Protein AF-A0A133KP54-F1 (afdb_monomer_lite)

Structure (mmCIF, N/CA/C/O backbone):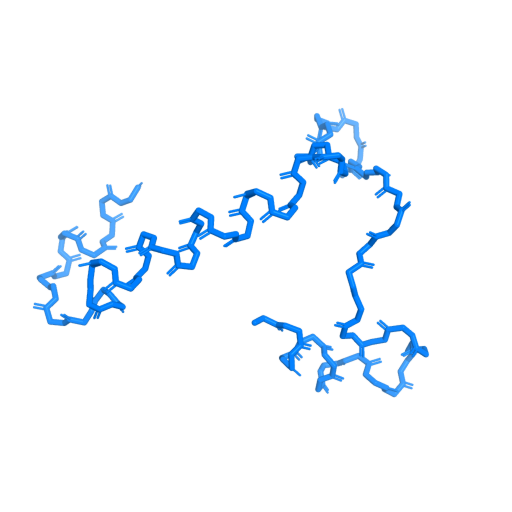
data_AF-A0A133KP54-F1
#
_entry.id   AF-A0A133KP54-F1
#
loop_
_atom_site.group_PDB
_atom_site.id
_atom_site.type_symbol
_atom_site.label_atom_id
_atom_site.label_alt_id
_atom_site.label_comp_id
_atom_site.label_asym_id
_atom_site.label_entity_id
_atom_site.label_seq_id
_atom_site.pdbx_PDB_ins_code
_atom_site.Cartn_x
_atom_site.Cartn_y
_atom_site.Cartn_z
_atom_site.occupancy
_atom_site.B_iso_or_equiv
_atom_site.auth_seq_id
_atom_site.auth_comp_id
_atom_site.auth_asym_id
_atom_site.auth_atom_id
_atom_site.pdbx_PDB_model_num
ATOM 1 N N . MET A 1 1 ? -4.997 -5.428 1.208 1.00 86.12 1 MET A N 1
ATOM 2 C CA . MET A 1 1 ? -4.801 -4.545 0.027 1.00 86.12 1 MET A CA 1
ATOM 3 C C . MET A 1 1 ? -4.690 -5.275 -1.320 1.00 86.12 1 MET A C 1
ATOM 5 O O . MET A 1 1 ? -5.401 -4.904 -2.246 1.00 86.12 1 MET A O 1
ATOM 9 N N . GLN A 1 2 ? -3.865 -6.321 -1.446 1.00 96.06 2 GLN A N 1
ATOM 10 C CA . GLN A 1 2 ? -3.597 -7.035 -2.715 1.00 96.06 2 GLN A CA 1
ATOM 11 C C . GLN A 1 2 ? -4.858 -7.499 -3.469 1.00 96.06 2 GLN A C 1
ATOM 13 O O . GLN A 1 2 ? -4.951 -7.345 -4.683 1.00 96.06 2 GLN A O 1
ATOM 18 N N . TRP A 1 3 ? -5.868 -8.009 -2.752 1.00 97.81 3 TRP A N 1
ATOM 19 C CA . TRP A 1 3 ? -7.112 -8.472 -3.376 1.00 97.81 3 TRP A CA 1
ATOM 20 C C . TRP A 1 3 ? -7.861 -7.358 -4.119 1.00 97.81 3 TRP A C 1
ATOM 22 O O . TRP A 1 3 ? -8.305 -7.580 -5.241 1.00 97.81 3 TRP A O 1
ATOM 32 N N . ILE A 1 4 ? -7.951 -6.156 -3.535 1.00 98.12 4 ILE A N 1
ATOM 33 C CA . ILE A 1 4 ? -8.606 -5.003 -4.173 1.00 98.12 4 ILE A CA 1
ATOM 34 C C . ILE A 1 4 ? -7.846 -4.625 -5.446 1.00 98.12 4 ILE A C 1
ATOM 36 O O . ILE A 1 4 ? -8.454 -4.508 -6.505 1.00 98.12 4 ILE A O 1
ATOM 40 N N . HIS A 1 5 ? -6.515 -4.522 -5.369 1.00 98.25 5 HIS A N 1
ATOM 41 C CA . HIS A 1 5 ? -5.680 -4.227 -6.535 1.00 98.25 5 HIS A CA 1
ATOM 42 C C . HIS A 1 5 ? -5.872 -5.269 -7.648 1.00 98.25 5 HIS A C 1
ATOM 44 O O . HIS A 1 5 ? -6.049 -4.915 -8.812 1.00 98.25 5 HIS A O 1
ATOM 50 N N . ARG A 1 6 ? -5.922 -6.559 -7.297 1.00 98.44 6 ARG A N 1
ATOM 51 C CA . ARG A 1 6 ? -6.224 -7.626 -8.255 1.00 98.44 6 ARG A CA 1
ATOM 52 C C . ARG A 1 6 ? -7.589 -7.442 -8.914 1.00 98.44 6 ARG A C 1
ATOM 54 O O . ARG A 1 6 ? -7.676 -7.557 -10.127 1.00 98.44 6 ARG A O 1
ATOM 61 N N . GLN A 1 7 ? -8.649 -7.152 -8.158 1.00 98.44 7 GLN A N 1
ATOM 62 C CA . GLN A 1 7 ? -9.981 -6.966 -8.754 1.00 98.44 7 GLN A CA 1
ATOM 63 C C . GLN A 1 7 ? -10.026 -5.788 -9.732 1.00 98.44 7 GLN A C 1
ATOM 65 O O . GLN A 1 7 ? -10.696 -5.886 -10.754 1.00 98.44 7 GLN A O 1
ATOM 70 N N . LEU A 1 8 ? -9.309 -4.705 -9.432 1.00 98.50 8 LEU A N 1
ATOM 71 C CA . LEU A 1 8 ? -9.297 -3.506 -10.269 1.00 98.50 8 LEU A CA 1
ATOM 72 C C . LEU A 1 8 ? -8.500 -3.685 -11.566 1.00 98.50 8 LEU A C 1
ATOM 74 O O . LEU A 1 8 ? -8.864 -3.097 -12.579 1.00 98.50 8 LEU A O 1
ATOM 78 N N . PHE A 1 9 ? -7.422 -4.475 -11.538 1.00 98.44 9 PHE A N 1
ATOM 79 C CA . PHE A 1 9 ? -6.425 -4.470 -12.615 1.00 98.44 9 PHE A CA 1
ATOM 80 C C . PHE A 1 9 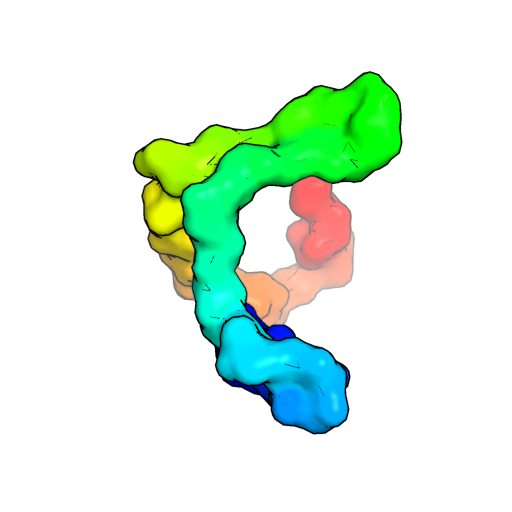? -6.170 -5.824 -13.284 1.00 98.44 9 PHE A C 1
ATOM 82 O O . PHE A 1 9 ? -5.377 -5.881 -14.223 1.00 98.44 9 PHE A O 1
ATOM 89 N N . ARG A 1 10 ? -6.836 -6.905 -12.852 1.00 98.25 10 ARG A N 1
ATOM 90 C CA . ARG A 1 10 ? -6.626 -8.266 -13.394 1.00 98.25 10 ARG A CA 1
ATOM 91 C C . ARG A 1 10 ? -6.821 -8.394 -14.903 1.00 98.25 10 ARG A C 1
ATOM 93 O O . ARG A 1 10 ? -6.246 -9.295 -15.493 1.00 98.25 10 ARG A O 1
ATOM 100 N N . ASP A 1 11 ? -7.627 -7.524 -15.503 1.00 98.50 11 ASP A N 1
ATOM 101 C CA . ASP A 1 11 ? -7.935 -7.581 -16.935 1.00 98.50 11 ASP A CA 1
ATOM 102 C C . ASP A 1 11 ? -6.917 -6.785 -17.780 1.00 98.50 11 ASP A C 1
ATOM 104 O O . ASP A 1 11 ? -6.996 -6.789 -19.005 1.00 98.50 11 ASP A O 1
ATOM 108 N N . VAL A 1 12 ? -5.970 -6.090 -17.134 1.00 98.50 12 VAL A N 1
ATOM 109 C CA . VAL A 1 12 ? -4.978 -5.214 -17.786 1.00 98.50 12 VAL A CA 1
ATOM 110 C C . VAL A 1 12 ? -3.546 -5.679 -17.528 1.00 98.50 12 VAL A C 1
ATOM 112 O O . VAL A 1 12 ? -2.706 -5.584 -18.420 1.00 98.50 12 VAL A O 1
ATOM 115 N N . TYR A 1 13 ? -3.253 -6.169 -16.321 1.00 98.25 13 TYR A N 1
ATOM 116 C CA . TYR A 1 13 ? -1.894 -6.510 -15.910 1.00 98.25 13 TYR A CA 1
ATOM 117 C C . TYR A 1 13 ? -1.818 -7.911 -15.306 1.00 98.25 13 TYR A C 1
ATOM 119 O O . TYR A 1 13 ? -2.536 -8.225 -14.357 1.00 98.25 13 TYR A O 1
ATOM 127 N N . ASP A 1 14 ? -0.855 -8.706 -15.774 1.00 98.31 14 ASP A N 1
ATOM 128 C CA . ASP A 1 14 ? -0.581 -10.047 -15.236 1.00 98.31 14 ASP A CA 1
ATOM 129 C C . ASP A 1 14 ? -0.166 -10.012 -13.756 1.00 98.31 14 ASP A C 1
ATOM 131 O O . ASP A 1 14 ? -0.451 -10.933 -12.996 1.00 98.31 14 ASP A O 1
ATOM 135 N N . TRP A 1 15 ? 0.472 -8.921 -13.325 1.00 97.88 15 TRP A N 1
ATOM 136 C CA . TRP A 1 15 ? 0.926 -8.701 -11.949 1.00 97.88 15 TRP A CA 1
ATOM 137 C C . TRP A 1 15 ? -0.145 -8.054 -11.054 1.00 97.88 15 TRP A C 1
ATOM 139 O O . TRP A 1 15 ? 0.152 -7.565 -9.963 1.00 97.88 15 TRP A O 1
ATOM 149 N N . ALA A 1 16 ? -1.410 -8.013 -11.479 1.00 98.44 16 ALA A N 1
ATOM 150 C CA . ALA A 1 16 ? -2.473 -7.421 -10.679 1.00 98.44 16 ALA A CA 1
ATOM 151 C C . ALA A 1 16 ? -2.636 -8.131 -9.320 1.00 98.44 16 ALA A C 1
ATOM 153 O O . ALA A 1 16 ? -3.159 -9.239 -9.220 1.00 98.44 16 ALA A O 1
ATOM 154 N N . GLY A 1 17 ? -2.261 -7.427 -8.252 1.00 97.44 17 GLY A N 1
ATOM 155 C CA . GLY A 1 17 ? -2.321 -7.914 -6.872 1.00 97.44 17 GLY A CA 1
ATOM 156 C C . GLY A 1 17 ? -0.945 -8.190 -6.277 1.00 97.44 17 GLY A C 1
ATOM 157 O O . GLY A 1 17 ? -0.854 -8.375 -5.067 1.00 97.44 17 GLY A O 1
ATOM 158 N N . GLU A 1 18 ? 0.104 -8.155 -7.095 1.00 97.12 18 GLU A N 1
ATOM 159 C CA . GLU A 1 18 ? 1.486 -8.299 -6.657 1.00 97.12 18 GLU A CA 1
ATOM 160 C C . GLU A 1 18 ? 2.038 -6.984 -6.093 1.00 97.12 18 GLU A C 1
ATOM 162 O O . GLU A 1 18 ? 1.600 -5.884 -6.448 1.00 97.12 18 GLU A O 1
ATOM 167 N N . ILE A 1 19 ? 3.011 -7.103 -5.191 1.00 94.69 19 ILE A N 1
ATOM 168 C CA . ILE A 1 19 ? 3.759 -5.960 -4.665 1.00 94.69 19 ILE A CA 1
ATOM 169 C C . ILE A 1 19 ? 4.843 -5.560 -5.673 1.00 94.69 19 ILE A C 1
ATOM 171 O O . ILE A 1 19 ? 5.416 -6.402 -6.361 1.00 94.69 19 ILE A O 1
ATOM 175 N N . ARG A 1 20 ? 5.127 -4.256 -5.765 1.00 95.25 20 ARG A N 1
ATOM 176 C CA . ARG A 1 20 ? 6.202 -3.725 -6.615 1.00 95.25 20 ARG A CA 1
ATOM 177 C C . ARG A 1 20 ? 7.555 -4.351 -6.259 1.00 95.25 20 ARG A C 1
ATOM 179 O O . ARG A 1 20 ? 7.822 -4.634 -5.098 1.00 95.25 20 ARG A O 1
ATOM 186 N N . VAL A 1 21 ? 8.430 -4.460 -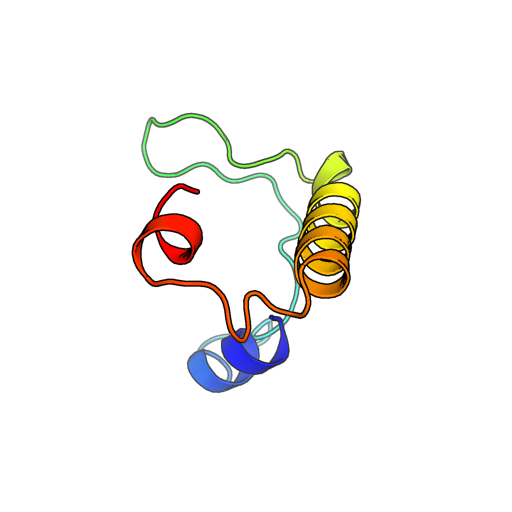7.252 1.00 96.31 21 VAL A N 1
ATOM 187 C CA . VAL A 1 21 ? 9.793 -5.011 -7.102 1.00 96.31 21 VAL A CA 1
ATOM 188 C C . VAL A 1 21 ? 10.891 -3.989 -7.397 1.00 96.31 21 VAL A C 1
ATOM 190 O O . VAL A 1 21 ? 12.062 -4.336 -7.486 1.00 96.31 21 VAL A O 1
ATOM 193 N N . ILE A 1 22 ? 10.504 -2.726 -7.572 1.00 96.56 22 ILE A N 1
ATOM 194 C CA . ILE A 1 22 ? 11.404 -1.600 -7.817 1.00 96.56 22 ILE A CA 1
ATOM 195 C C . ILE A 1 22 ? 10.988 -0.408 -6.963 1.00 96.56 22 ILE A C 1
ATOM 197 O O . ILE A 1 22 ? 9.816 -0.280 -6.580 1.00 96.56 22 ILE A O 1
ATOM 201 N N . ASP A 1 23 ? 11.937 0.484 -6.704 1.00 97.44 23 ASP A N 1
ATOM 202 C CA . ASP A 1 23 ? 11.640 1.814 -6.186 1.00 97.44 23 ASP A CA 1
ATOM 203 C C . ASP A 1 23 ? 10.906 2.669 -7.206 1.00 97.44 23 ASP A C 1
ATOM 205 O O . ASP A 1 23 ? 11.034 2.499 -8.419 1.00 97.44 23 ASP A O 1
ATOM 209 N N . MET A 1 24 ? 10.073 3.567 -6.688 1.00 96.69 24 MET A N 1
ATOM 210 C CA . MET A 1 24 ? 9.201 4.408 -7.491 1.00 96.69 24 MET A CA 1
ATOM 211 C C . MET A 1 24 ? 9.077 5.793 -6.861 1.00 96.69 24 MET A C 1
ATOM 213 O O . MET A 1 24 ? 9.059 5.932 -5.640 1.00 96.69 24 MET A O 1
ATOM 217 N N . ALA A 1 25 ? 8.915 6.797 -7.714 1.00 97.12 25 ALA A N 1
ATOM 218 C CA . ALA A 1 25 ? 8.548 8.163 -7.365 1.00 97.12 25 ALA A CA 1
ATOM 219 C C . ALA A 1 25 ? 7.419 8.622 -8.298 1.00 97.12 25 ALA A C 1
ATOM 221 O O . ALA A 1 25 ? 7.155 7.990 -9.328 1.00 97.12 25 ALA A O 1
ATOM 222 N N . LYS A 1 26 ? 6.733 9.713 -7.954 1.00 95.31 26 LYS A N 1
ATOM 223 C CA . LYS A 1 26 ? 5.688 10.297 -8.806 1.00 95.31 26 LYS A CA 1
ATOM 224 C C . LYS A 1 26 ? 6.156 11.636 -9.372 1.00 95.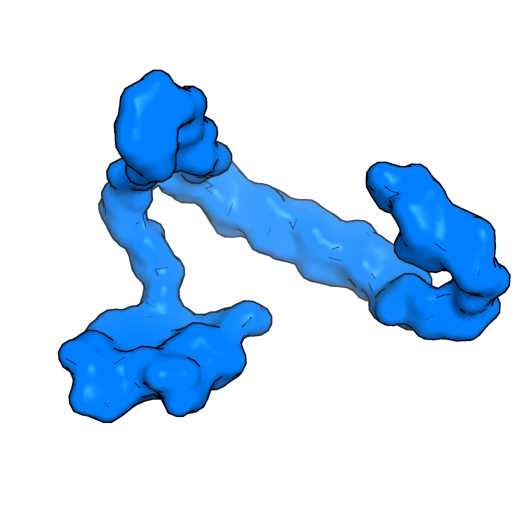31 26 LYS A C 1
ATOM 226 O O . LYS A 1 26 ? 6.219 12.620 -8.642 1.00 95.31 26 LYS A O 1
ATOM 231 N N . GLY A 1 27 ? 6.403 11.679 -10.684 1.00 95.88 27 GLY A N 1
ATOM 232 C CA . GLY A 1 27 ? 6.960 12.865 -11.344 1.00 95.88 27 GLY A CA 1
ATOM 233 C C . GLY A 1 27 ? 8.333 13.210 -10.767 1.00 95.88 27 GLY A C 1
ATOM 234 O O . GLY A 1 27 ? 9.120 12.306 -10.505 1.00 95.88 27 GLY A O 1
ATOM 235 N N . ASP A 1 28 ? 8.566 14.494 -10.507 1.00 95.56 28 ASP A N 1
ATOM 236 C CA . ASP A 1 28 ? 9.803 15.000 -9.891 1.00 95.56 28 ASP A CA 1
ATOM 237 C C . ASP A 1 28 ? 9.750 15.012 -8.347 1.00 95.56 28 ASP A C 1
ATOM 239 O O . ASP A 1 28 ? 10.545 15.688 -7.697 1.00 95.56 28 ASP A O 1
ATOM 243 N N . GLY A 1 29 ? 8.766 14.334 -7.746 1.00 95.31 29 GLY A N 1
ATOM 244 C CA . GLY A 1 29 ? 8.612 14.252 -6.293 1.00 95.31 29 GLY A CA 1
ATOM 245 C C . GLY A 1 29 ? 9.572 13.263 -5.631 1.00 95.31 29 GLY A C 1
ATOM 246 O O . GLY A 1 29 ? 10.226 12.459 -6.295 1.00 95.31 29 GLY A O 1
ATOM 247 N N . GLU A 1 30 ? 9.596 13.289 -4.298 1.00 96.56 30 GLU A N 1
ATOM 248 C CA . GLU A 1 30 ? 10.367 12.337 -3.496 1.00 96.56 30 GLU A CA 1
ATOM 249 C C . GLU A 1 30 ? 9.955 10.879 -3.775 1.00 96.56 30 GLU A C 1
ATOM 251 O O . GLU A 1 30 ? 8.782 10.606 -4.085 1.00 96.56 30 GLU A O 1
ATOM 256 N N . PRO A 1 31 ? 10.892 9.922 -3.641 1.00 95.62 31 PRO A N 1
ATOM 257 C CA . PRO A 1 31 ? 10.569 8.507 -3.702 1.00 95.62 31 PRO A CA 1
ATOM 258 C C . PRO A 1 31 ? 9.485 8.134 -2.692 1.00 95.62 31 PRO A C 1
ATOM 260 O O . PRO A 1 31 ? 9.431 8.643 -1.569 1.00 95.62 31 PRO A O 1
ATOM 263 N N . PHE A 1 32 ? 8.643 7.174 -3.070 1.00 96.06 32 PHE A N 1
ATOM 264 C CA . PHE A 1 32 ? 7.862 6.445 -2.080 1.00 96.06 32 PHE A CA 1
ATOM 265 C C . PHE A 1 32 ? 8.805 5.683 -1.139 1.00 96.06 32 PHE A C 1
ATOM 267 O O . PHE A 1 32 ? 10.001 5.561 -1.400 1.00 96.06 32 PHE A O 1
ATOM 274 N N . GLN A 1 33 ? 8.258 5.142 -0.048 1.00 96.19 33 GLN A N 1
ATOM 275 C CA . GLN A 1 33 ? 9.016 4.332 0.906 1.00 96.19 33 GLN A CA 1
ATOM 276 C C . GLN A 1 33 ? 9.947 3.341 0.181 1.00 96.19 33 GLN A C 1
ATOM 278 O O . GLN A 1 33 ? 9.459 2.644 -0.706 1.00 96.19 33 GLN A O 1
ATOM 283 N N . PRO A 1 34 ? 11.240 3.242 0.533 1.00 96.75 34 PRO A N 1
ATOM 284 C CA . PRO A 1 34 ? 12.167 2.327 -0.131 1.00 96.75 34 PRO A CA 1
ATOM 285 C C . PRO A 1 34 ? 11.674 0.878 -0.121 1.00 96.75 34 PRO A C 1
ATOM 287 O O . PRO A 1 34 ? 11.018 0.446 0.836 1.00 96.75 34 PRO A O 1
ATOM 290 N N . LEU A 1 35 ? 11.956 0.132 -1.189 1.00 95.81 35 LEU A N 1
ATOM 291 C CA . LEU A 1 35 ? 11.519 -1.255 -1.352 1.00 95.81 35 LEU A CA 1
ATOM 292 C C . LEU A 1 35 ? 11.977 -2.138 -0.187 1.00 95.81 35 LEU A C 1
ATOM 294 O O . LEU A 1 35 ? 11.187 -2.939 0.312 1.00 95.81 35 LEU A O 1
ATOM 298 N N . GLU A 1 36 ? 13.201 -1.939 0.301 1.00 96.19 36 GLU A N 1
ATOM 299 C CA . GLU A 1 36 ? 13.788 -2.708 1.406 1.00 96.19 36 GLU A CA 1
ATOM 300 C C . GLU A 1 36 ? 13.015 -2.542 2.719 1.00 96.19 36 GLU A C 1
ATOM 302 O O . GLU A 1 36 ? 13.101 -3.385 3.610 1.00 96.19 36 GLU A O 1
ATOM 307 N N . LEU A 1 37 ? 12.254 -1.454 2.846 1.00 96.50 37 LEU A N 1
ATOM 308 C CA . LEU A 1 37 ? 11.446 -1.157 4.023 1.00 96.50 37 LEU A CA 1
ATOM 309 C C . LEU A 1 37 ? 9.961 -1.440 3.801 1.00 96.50 37 LEU A C 1
ATOM 311 O O . LEU A 1 37 ? 9.189 -1.306 4.749 1.00 96.50 37 LEU A O 1
ATOM 315 N N . PHE A 1 38 ? 9.526 -1.786 2.589 1.00 94.62 38 PHE A N 1
ATOM 316 C CA . PHE A 1 38 ? 8.106 -1.820 2.238 1.00 94.62 38 PHE A CA 1
ATOM 317 C C . PHE A 1 38 ? 7.304 -2.801 3.102 1.00 94.62 38 PHE A C 1
ATOM 319 O O . PHE A 1 38 ? 6.276 -2.417 3.662 1.00 94.62 38 PHE A O 1
ATOM 326 N N . ASP A 1 39 ? 7.811 -4.020 3.293 1.00 94.06 39 ASP A N 1
ATOM 327 C CA . ASP A 1 39 ? 7.149 -5.038 4.120 1.00 94.06 39 ASP A CA 1
ATOM 328 C C . ASP A 1 39 ? 6.971 -4.570 5.569 1.00 94.06 39 ASP A C 1
ATOM 330 O O . ASP A 1 39 ? 5.912 -4.766 6.170 1.00 94.06 39 ASP A O 1
ATOM 334 N N . MET A 1 40 ? 7.972 -3.870 6.113 1.00 96.06 40 MET A N 1
ATOM 335 C CA . MET A 1 40 ? 7.890 -3.280 7.451 1.00 96.06 40 MET A CA 1
ATOM 336 C C . MET A 1 40 ? 6.802 -2.207 7.529 1.00 96.06 40 MET A C 1
ATOM 338 O O . MET A 1 40 ? 6.061 -2.165 8.512 1.00 96.06 40 MET A O 1
ATOM 342 N N . GLY A 1 41 ? 6.670 -1.375 6.491 1.00 95.25 41 GLY A N 1
ATOM 343 C CA . GLY A 1 41 ? 5.593 -0.386 6.392 1.00 95.25 41 GLY A CA 1
ATOM 344 C C . GLY A 1 41 ? 4.213 -1.035 6.385 1.00 95.25 41 GLY A C 1
ATOM 345 O O . GLY A 1 41 ? 3.349 -0.642 7.164 1.00 95.25 41 GLY A O 1
ATOM 346 N N . VAL A 1 42 ? 4.027 -2.078 5.571 1.00 94.88 42 VAL A N 1
ATOM 347 C CA . VAL A 1 42 ? 2.752 -2.808 5.484 1.00 94.88 42 VAL A CA 1
ATOM 348 C C . VAL A 1 42 ? 2.382 -3.427 6.831 1.00 94.88 42 VAL A C 1
ATOM 350 O O . VAL A 1 42 ? 1.259 -3.242 7.300 1.00 94.88 42 VAL A O 1
ATOM 353 N N . ILE A 1 43 ? 3.323 -4.120 7.479 1.00 96.25 43 ILE A N 1
ATOM 354 C CA . ILE A 1 43 ? 3.098 -4.738 8.793 1.00 96.25 43 ILE A CA 1
ATOM 355 C C . ILE A 1 43 ? 2.732 -3.678 9.832 1.00 96.25 43 ILE A C 1
ATOM 357 O O . ILE A 1 43 ? 1.797 -3.880 10.609 1.00 96.25 43 ILE A O 1
ATOM 361 N N . TYR A 1 44 ? 3.448 -2.553 9.847 1.00 96.88 44 TYR A N 1
ATOM 362 C CA . TYR A 1 44 ? 3.173 -1.462 10.772 1.00 96.88 44 TYR A CA 1
ATOM 363 C C . TYR A 1 44 ? 1.763 -0.893 10.568 1.00 96.88 44 TYR A C 1
ATOM 365 O O . TYR A 1 44 ? 1.004 -0.810 11.533 1.00 96.88 44 TYR A O 1
ATOM 373 N N . SER A 1 45 ? 1.376 -0.579 9.329 1.00 95.19 45 SER A N 1
ATOM 374 C CA . SER A 1 45 ? 0.045 -0.046 9.017 1.00 95.19 45 SER A CA 1
ATOM 375 C C . SER A 1 45 ? -1.081 -1.019 9.382 1.00 95.19 45 SER A C 1
ATOM 377 O O . SER A 1 45 ? -2.061 -0.619 10.009 1.00 95.19 45 SER A O 1
ATOM 379 N N . GLU A 1 46 ? -0.942 -2.302 9.038 1.00 96.06 46 GLU A N 1
ATOM 380 C CA . GLU A 1 46 ? -1.930 -3.337 9.377 1.00 96.06 46 GLU A CA 1
ATOM 381 C C . GLU A 1 46 ? -2.045 -3.538 10.897 1.00 96.06 46 GLU A C 1
ATOM 383 O O . GLU A 1 46 ? -3.141 -3.771 11.418 1.00 96.06 46 GLU A O 1
ATOM 388 N N . ARG A 1 47 ? -0.926 -3.425 11.627 1.00 97.44 47 ARG A N 1
ATOM 389 C CA . ARG A 1 47 ? -0.921 -3.503 13.091 1.00 97.44 47 ARG A CA 1
ATOM 390 C C . ARG A 1 47 ? -1.640 -2.312 13.717 1.00 97.44 47 ARG A C 1
ATOM 392 O O . ARG A 1 47 ? -2.538 -2.548 14.517 1.00 97.44 47 ARG A O 1
ATOM 399 N N . MET A 1 48 ? -1.299 -1.084 13.324 1.00 95.44 48 MET A N 1
ATOM 400 C CA . MET A 1 48 ? -1.939 0.133 13.845 1.00 95.44 48 MET A CA 1
ATOM 401 C C . MET A 1 48 ? -3.455 0.095 13.632 1.00 95.44 48 MET A C 1
ATOM 403 O O . MET A 1 48 ? -4.219 0.228 14.582 1.00 95.44 48 MET A O 1
ATOM 407 N N . LEU A 1 49 ? -3.904 -0.228 12.412 1.00 95.25 49 LEU A N 1
ATOM 408 C CA . LEU A 1 49 ? -5.333 -0.365 12.120 1.00 95.25 49 LEU A CA 1
ATOM 409 C C . LEU A 1 49 ? -6.010 -1.399 13.022 1.00 95.25 49 LEU A C 1
ATOM 411 O O . LEU A 1 49 ? -7.135 -1.187 13.466 1.00 95.25 49 LEU A O 1
ATOM 415 N N . ARG A 1 50 ? -5.361 -2.536 13.282 1.00 96.81 50 ARG A N 1
ATOM 416 C CA . ARG A 1 50 ? -5.921 -3.577 14.149 1.00 96.81 50 ARG A CA 1
ATOM 417 C C . ARG A 1 50 ? -5.989 -3.131 15.609 1.00 96.81 50 ARG A C 1
ATOM 419 O O . ARG A 1 50 ? -6.995 -3.412 16.259 1.00 96.81 50 ARG A O 1
ATOM 426 N N . GLU A 1 51 ? -4.938 -2.485 16.103 1.00 96.31 51 GLU A N 1
ATOM 427 C CA . GLU A 1 51 ? -4.858 -1.947 17.467 1.00 96.31 51 GLU A CA 1
ATOM 428 C C . GLU A 1 51 ? -5.934 -0.874 17.701 1.00 96.31 51 GLU A C 1
ATOM 430 O O . GLU A 1 51 ?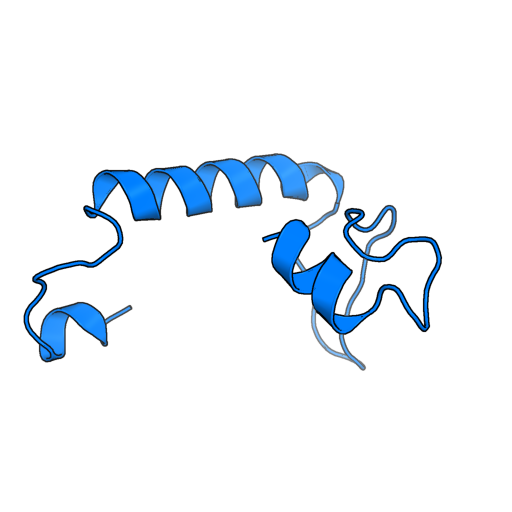 -6.585 -0.890 18.744 1.00 96.31 51 GLU A O 1
ATOM 435 N N . ASP A 1 52 ? -6.250 -0.074 16.679 1.00 94.00 52 ASP A N 1
ATOM 436 C CA . ASP A 1 52 ? -7.308 0.945 16.714 1.00 94.00 52 ASP A CA 1
ATOM 437 C C . ASP A 1 52 ? -8.716 0.404 16.382 1.00 94.00 52 ASP A C 1
ATOM 439 O O . ASP A 1 52 ? -9.610 1.152 15.979 1.00 94.00 52 ASP A O 1
ATOM 443 N N . ASN A 1 53 ? -8.950 -0.909 16.506 1.00 96.06 53 ASN A N 1
ATOM 444 C CA . ASN A 1 53 ? -10.236 -1.554 16.189 1.00 96.06 53 ASN A CA 1
ATOM 445 C C . ASN A 1 53 ? -10.758 -1.214 14.774 1.00 96.06 53 ASN A C 1
ATOM 447 O O . ASN A 1 53 ? -11.955 -1.016 14.541 1.00 96.06 53 ASN A O 1
ATOM 451 N N . LEU A 1 54 ? -9.846 -1.140 13.803 1.00 96.06 54 LEU A N 1
ATOM 452 C CA . LEU A 1 54 ? -10.110 -0.755 12.414 1.00 96.06 54 LEU A CA 1
ATOM 453 C C . LEU A 1 54 ? -10.799 0.613 12.302 1.00 96.06 54 LEU A C 1
ATOM 455 O O . LEU A 1 54 ? -11.634 0.806 11.416 1.00 96.06 54 LEU A O 1
ATOM 459 N N . LEU A 1 55 ? -10.487 1.524 13.231 1.00 95.44 55 LEU A N 1
ATOM 460 C CA . LEU A 1 55 ? -11.074 2.860 13.358 1.00 95.44 55 LEU A CA 1
ATOM 461 C C . LEU A 1 55 ? -12.600 2.851 13.573 1.00 95.44 55 LEU A C 1
ATOM 463 O O . LEU A 1 55 ? -13.285 3.857 13.380 1.00 95.44 55 LEU A O 1
ATOM 467 N N . ARG A 1 56 ? -13.176 1.706 13.962 1.00 96.31 56 ARG A N 1
ATOM 468 C CA . ARG A 1 56 ? -14.625 1.553 14.129 1.00 96.31 56 ARG A CA 1
ATOM 469 C C . ARG A 1 56 ? -15.084 2.131 15.459 1.00 96.31 56 ARG A C 1
ATOM 471 O O . ARG A 1 56 ? -14.524 1.822 16.507 1.00 96.31 56 ARG A O 1
ATOM 478 N N . GLY A 1 57 ? -16.189 2.873 15.414 1.00 95.38 57 GLY A N 1
ATOM 479 C CA . GLY A 1 57 ? -16.830 3.440 16.603 1.00 95.38 57 GLY A CA 1
ATOM 480 C C . GLY A 1 57 ? -16.159 4.707 17.134 1.00 95.38 57 GLY A C 1
ATOM 481 O O . GLY A 1 57 ? -16.574 5.203 18.179 1.00 95.38 57 GLY A O 1
ATOM 482 N N . LEU A 1 58 ? -15.159 5.238 16.425 1.00 94.62 58 LEU A N 1
ATOM 483 C CA . LEU A 1 58 ? -14.569 6.531 16.746 1.00 94.62 58 LEU A CA 1
ATOM 484 C C . LEU A 1 58 ? -15.574 7.666 16.475 1.00 94.62 58 LEU A C 1
ATOM 486 O O . LEU A 1 58 ? -16.306 7.608 15.479 1.00 94.62 58 LEU A O 1
ATOM 490 N N . PRO A 1 59 ? -15.620 8.707 17.330 1.00 95.25 59 PRO A N 1
ATOM 491 C CA . PRO A 1 59 ? -16.277 9.963 16.991 1.00 95.25 59 PRO A CA 1
ATOM 492 C C . PRO A 1 59 ? -15.701 10.538 15.697 1.00 95.25 59 PRO A C 1
ATOM 494 O O . PRO A 1 59 ? -14.521 10.352 15.410 1.00 95.25 59 PRO A O 1
ATOM 497 N N . PHE A 1 60 ? -16.530 11.263 14.943 1.00 95.31 60 PHE A N 1
ATOM 498 C CA . PHE A 1 60 ? -16.144 11.817 13.644 1.00 95.31 60 PHE A CA 1
ATOM 499 C C . PHE A 1 60 ? -14.834 12.610 13.705 1.00 95.31 60 PHE A C 1
ATOM 501 O O . PHE A 1 60 ? -13.940 12.319 12.923 1.00 95.31 60 PHE A O 1
ATOM 508 N N . GLU A 1 61 ? -14.702 13.526 14.669 1.00 95.94 61 GLU A N 1
ATOM 509 C CA . GLU A 1 61 ? -13.497 14.356 14.819 1.00 95.94 61 GLU A CA 1
ATOM 510 C C . GLU A 1 61 ? -12.242 13.487 15.000 1.00 95.94 61 GLU A C 1
ATOM 512 O O . GLU A 1 61 ? -11.277 13.602 14.257 1.00 95.94 61 GLU A O 1
ATOM 517 N N . THR A 1 62 ? -12.302 12.485 15.883 1.00 92.88 62 THR A N 1
ATOM 518 C CA . THR A 1 62 ? -11.179 11.563 16.116 1.00 92.88 62 THR A CA 1
ATOM 519 C C . THR A 1 62 ? -10.854 10.693 14.902 1.00 92.88 62 THR A C 1
ATOM 521 O O . THR A 1 62 ? -9.709 10.299 14.720 1.00 92.88 62 THR A O 1
ATOM 524 N N . PHE A 1 63 ? -11.846 10.364 14.074 1.00 94.88 63 PHE A N 1
ATOM 525 C CA . PHE A 1 63 ? -11.624 9.581 12.860 1.00 94.88 63 PHE A CA 1
ATOM 526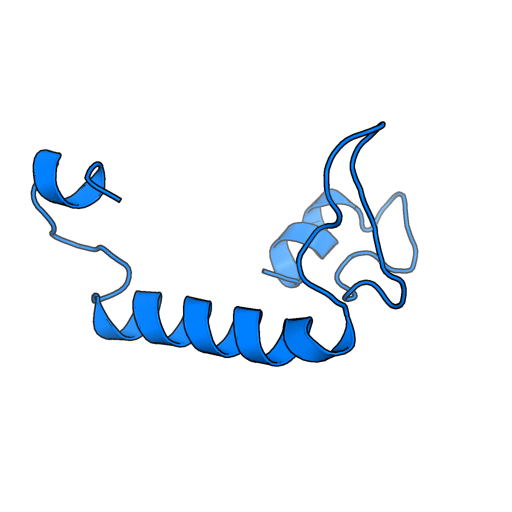 C C . PHE A 1 63 ? -10.870 10.377 11.781 1.00 94.88 63 PHE A C 1
ATOM 528 O O . PHE A 1 63 ? -10.149 9.773 10.988 1.00 94.88 63 PHE A O 1
ATOM 535 N N . ILE A 1 64 ? -11.047 11.703 11.729 1.00 94.44 64 ILE A N 1
ATOM 536 C CA . ILE A 1 64 ? -10.450 12.556 10.689 1.00 94.44 64 ILE A CA 1
ATOM 537 C C . ILE A 1 64 ? -9.123 13.211 11.096 1.00 94.44 64 ILE A C 1
ATOM 539 O O . ILE A 1 64 ? -8.395 13.640 10.206 1.00 94.44 64 ILE A O 1
ATOM 543 N N . ASP A 1 65 ? -8.794 13.253 12.390 1.00 88.00 65 ASP A N 1
ATOM 544 C CA . ASP A 1 65 ? -7.599 13.909 12.961 1.00 88.00 65 ASP A CA 1
ATOM 545 C C . ASP A 1 65 ? -6.250 13.198 12.663 1.00 88.00 65 ASP A C 1
ATOM 547 O O . ASP A 1 65 ? -5.251 13.463 13.334 1.00 88.00 65 ASP A O 1
ATOM 551 N N . GLY A 1 66 ? -6.220 12.282 11.687 1.00 62.56 66 GLY A N 1
ATOM 552 C CA . GLY A 1 66 ? -5.053 11.463 11.322 1.00 62.56 66 GLY A CA 1
ATOM 553 C C . GLY A 1 66 ? -3.821 12.236 10.861 1.00 62.56 66 GLY A C 1
ATOM 554 O O . GLY A 1 66 ? -3.970 13.285 10.195 1.00 62.56 66 GLY A O 1
#

InterPro domains:
  IPR036597 Fido-like domain superfamily [G3DSA:1.10.3290.10] (1-66)
  IPR036597 Fido-like domain superfamily [SSF140931] (2-37)

Radius of gyration: 15.41 Å; chains: 1; bounding box: 31×25×35 Å

Sequence (66 aa):
MQWIHRQLFRDVYDWAGEIRVIDMAKGDGEPFQPLELFDMGVIYSERMLREDNLLRGLPFETFIDG

pLDDT: mean 95.55, std 4.58, range [62.56, 98.5]

Foldseek 3Di:
DLVVQCVVPVVPDPCRSPDDPAWDDDDPDDIDDHPVCVVVVVVVVVVVCVVCVVVPPDDPVVSPVD

Organism: Bifidobacterium bifidum (NCBI:txid1681)

Secondary structure (DSSP, 8-state):
-HHHHHHHHTTT-TTTTPPPSS--BSTTSPBPS-HHHHHHHHHHHHHHHHHTGGGTT--HHHHH--